Protein AF-A0A919MPT3-F1 (afdb_monomer_lite)

InterPro domains:
  IPR002104 Integrase, catalytic domain [PF00589] (4-80)
  IPR011010 DNA breaking-rejoining enzyme, catalytic core [SSF56349] (11-80)
  IPR013762 Integrase-like, catalytic domain superfamily [G3DSA:1.10.443.10] (6-82)

Radius of gyration: 18.16 Å; chains: 1; bounding box: 34×55×34 Å

Secondary structure (DSSP, 8-state):
---PPPGGGHHHHHHHHHHSS-SSTT--SSB-TTSSB--HHHHHHHHHHHHHHHT-TT--HHHHHHHHHHHHHHTT--------PPPPPP-

Foldseek 3Di:
DDDDDDPVCVVVLVVLCVPPWDPDPPTDSDADPVSHDDDPVRVVVVVCVVCVVVVNPPDDPVVVVVVVVVVCVVVVPPPPPPPPDDDDDDD

Sequence (91 aa):
MSVTIPLVFIPNAVHHLSEFTGSRPDSLLFVGPKDGPLRRSNFEEHWRTAIEKAGVPGLHFHDLRHTGNTWAAETGATLRVGWVTPPRGPR

Structure (mmCIF, N/CA/C/O backbone):
data_AF-A0A919MPT3-F1
#
_entry.id   AF-A0A919MPT3-F1
#
loop_
_atom_site.group_PDB
_atom_site.id
_atom_site.type_symbol
_atom_site.label_atom_id
_atom_site.label_alt_id
_atom_site.label_comp_id
_atom_site.label_asym_id
_atom_site.label_entity_id
_atom_site.label_seq_id
_atom_site.pdbx_PDB_ins_code
_atom_site.Cartn_x
_atom_site.Cartn_y
_atom_site.Cartn_z
_atom_site.occupancy
_atom_site.B_iso_or_equiv
_atom_site.auth_seq_id
_atom_site.auth_comp_id
_atom_site.auth_asym_id
_atom_site.auth_atom_id
_atom_site.pdbx_PDB_model_num
ATOM 1 N N . MET A 1 1 ? -14.838 -7.692 -15.414 1.00 51.28 1 MET A N 1
ATOM 2 C CA . MET A 1 1 ? -13.371 -7.605 -15.578 1.00 51.28 1 MET A CA 1
ATOM 3 C C . MET A 1 1 ? -12.745 -8.391 -14.439 1.00 51.28 1 MET A C 1
ATOM 5 O O . MET A 1 1 ? -13.058 -8.092 -13.296 1.00 51.28 1 MET A O 1
ATOM 9 N N . SER A 1 2 ? -11.962 -9.427 -14.728 1.00 79.94 2 SER A N 1
ATOM 10 C CA . SER A 1 2 ? -11.269 -10.241 -13.720 1.00 79.94 2 SER A CA 1
ATOM 11 C C . SER A 1 2 ? -9.777 -9.933 -13.757 1.00 79.94 2 SER A C 1
ATOM 13 O O . SER A 1 2 ? -9.210 -9.795 -14.841 1.00 79.94 2 SER A O 1
ATOM 15 N N . VAL A 1 3 ? -9.141 -9.841 -12.592 1.00 81.81 3 VAL A N 1
ATOM 16 C CA . VAL A 1 3 ? -7.683 -9.726 -12.474 1.00 81.81 3 VAL A CA 1
ATOM 17 C C . VAL A 1 3 ? -7.120 -11.063 -12.005 1.00 81.81 3 VAL A C 1
ATOM 19 O O . VAL A 1 3 ? -7.717 -11.724 -11.158 1.00 81.81 3 VAL A O 1
ATOM 22 N N . THR A 1 4 ? -5.992 -11.482 -12.575 1.00 86.50 4 THR A N 1
ATOM 23 C CA . THR A 1 4 ? -5.297 -12.692 -12.118 1.00 86.50 4 THR A CA 1
ATOM 24 C C . THR A 1 4 ? -4.430 -12.333 -10.919 1.00 86.50 4 THR A C 1
ATOM 26 O O . THR A 1 4 ? -3.623 -11.409 -11.003 1.00 86.50 4 THR A O 1
ATOM 29 N N . ILE A 1 5 ? -4.590 -13.063 -9.817 1.00 84.75 5 ILE A N 1
ATOM 30 C CA . ILE A 1 5 ? -3.744 -12.931 -8.629 1.00 84.75 5 ILE A CA 1
ATOM 31 C C . ILE A 1 5 ? -2.629 -13.983 -8.730 1.00 84.75 5 ILE A C 1
ATOM 33 O O . ILE A 1 5 ? -2.939 -15.168 -8.867 1.00 84.75 5 ILE A O 1
ATOM 37 N N . PRO A 1 6 ? -1.344 -13.593 -8.680 1.00 86.88 6 PRO A N 1
ATOM 38 C CA . PRO A 1 6 ? -0.247 -14.555 -8.681 1.00 86.88 6 PRO A CA 1
ATOM 39 C C . PRO A 1 6 ? -0.311 -15.504 -7.478 1.00 86.88 6 PRO A C 1
ATOM 41 O O . PRO A 1 6 ? -0.640 -15.088 -6.368 1.00 86.88 6 PRO A O 1
ATOM 44 N N . LEU A 1 7 ? 0.068 -16.771 -7.683 1.00 89.62 7 LEU A N 1
ATOM 45 C CA . LEU A 1 7 ? -0.045 -17.829 -6.666 1.00 89.62 7 LEU A CA 1
ATOM 46 C C . LEU A 1 7 ? 0.674 -17.498 -5.351 1.00 89.62 7 LEU A C 1
ATOM 48 O O . LEU A 1 7 ? 0.192 -17.860 -4.282 1.00 89.62 7 LEU A O 1
ATOM 52 N N . VAL A 1 8 ? 1.781 -16.754 -5.421 1.00 89.31 8 VAL A N 1
ATOM 53 C CA . VAL A 1 8 ? 2.545 -16.310 -4.244 1.00 89.31 8 VAL A CA 1
ATOM 54 C C . VAL A 1 8 ? 1.730 -15.421 -3.295 1.00 89.31 8 VAL A C 1
ATOM 56 O O . VAL A 1 8 ? 2.010 -15.384 -2.102 1.00 89.31 8 VAL A O 1
ATOM 59 N N . PHE A 1 9 ? 0.689 -14.741 -3.788 1.00 89.38 9 PHE A N 1
ATOM 60 C CA . PHE A 1 9 ? -0.173 -13.885 -2.969 1.00 89.38 9 PHE A CA 1
ATOM 61 C C . PHE A 1 9 ? -1.375 -14.616 -2.371 1.00 89.38 9 PHE A C 1
ATOM 63 O O . PHE A 1 9 ? -2.027 -14.067 -1.485 1.00 89.38 9 PHE A O 1
ATOM 70 N N . ILE A 1 10 ? -1.679 -15.839 -2.817 1.00 93.50 10 ILE A N 1
ATOM 71 C CA . ILE A 1 10 ? -2.857 -16.583 -2.351 1.00 93.50 10 ILE A CA 1
ATOM 72 C C . ILE A 1 10 ? -2.835 -16.817 -0.833 1.00 93.50 10 ILE A C 1
ATOM 74 O O . ILE A 1 10 ? -3.861 -16.546 -0.212 1.00 93.50 10 ILE A O 1
ATOM 78 N N . PRO A 1 11 ? -1.717 -17.221 -0.192 1.00 95.12 11 PRO A N 1
ATOM 79 C CA . PRO A 1 11 ? -1.689 -17.389 1.262 1.00 95.12 11 PRO A CA 1
ATOM 80 C C . PRO A 1 11 ? -2.041 -16.101 2.016 1.00 95.12 11 PRO A C 1
ATOM 82 O O . PRO A 1 11 ? -2.841 -16.129 2.948 1.00 95.12 11 PRO A O 1
ATOM 85 N N . ASN A 1 12 ? -1.515 -14.960 1.561 1.00 93.69 12 ASN A N 1
ATOM 86 C CA . ASN A 1 12 ? -1.793 -13.658 2.168 1.00 93.69 12 ASN A CA 1
ATOM 87 C C . ASN A 1 12 ? -3.251 -13.240 1.959 1.00 93.69 12 ASN A C 1
ATOM 89 O O . ASN A 1 12 ? -3.873 -12.716 2.876 1.00 93.69 12 ASN A O 1
ATOM 93 N N . ALA A 1 13 ? -3.813 -13.497 0.774 1.00 92.31 13 ALA A N 1
ATOM 94 C CA . ALA A 1 13 ? -5.217 -13.215 0.495 1.00 92.31 13 ALA A CA 1
ATOM 95 C C . ALA A 1 13 ? -6.149 -14.073 1.364 1.00 92.31 13 ALA A C 1
ATOM 97 O O . ALA A 1 13 ? -7.104 -13.550 1.926 1.00 92.31 13 ALA A O 1
ATOM 98 N N . VAL A 1 14 ? -5.856 -15.370 1.514 1.00 94.31 14 VAL A N 1
ATOM 99 C CA . VAL A 1 14 ? -6.637 -16.278 2.368 1.00 94.31 14 VAL A CA 1
ATOM 100 C C . VAL A 1 14 ? -6.578 -15.837 3.827 1.00 94.31 14 VAL A C 1
ATOM 102 O O . VAL A 1 14 ? -7.623 -15.722 4.459 1.00 94.31 14 VAL A O 1
ATOM 105 N N . HIS A 1 15 ? -5.382 -15.542 4.341 1.00 95.69 15 HIS A N 1
ATOM 106 C CA . HIS A 1 15 ? -5.215 -15.037 5.703 1.00 95.69 15 HIS A CA 1
ATOM 107 C C . HIS A 1 15 ? -5.963 -13.714 5.914 1.00 95.69 15 HIS A C 1
ATOM 109 O O . HIS A 1 15 ? -6.644 -13.526 6.916 1.00 95.69 15 HIS A O 1
ATOM 115 N N . HIS A 1 16 ? -5.906 -12.804 4.941 1.00 93.50 16 HIS A N 1
ATOM 116 C CA . HIS A 1 16 ? -6.618 -11.536 5.041 1.00 93.50 16 HIS A CA 1
ATOM 117 C C . HIS A 1 16 ? -8.139 -11.721 5.081 1.00 93.50 16 HIS A C 1
ATOM 119 O O . HIS A 1 16 ? -8.838 -11.078 5.867 1.00 93.50 16 HIS A O 1
ATOM 125 N N . LEU A 1 17 ? -8.650 -12.629 4.247 1.00 93.12 17 LEU A N 1
ATOM 126 C CA . LEU A 1 17 ? -10.065 -12.981 4.220 1.00 93.12 17 LEU A CA 1
ATOM 127 C C . LEU A 1 17 ? -10.541 -13.616 5.531 1.00 93.12 17 LEU A C 1
ATOM 129 O O . LEU A 1 17 ? -11.682 -13.374 5.913 1.00 93.12 17 LEU A O 1
ATOM 133 N N . SER A 1 18 ? -9.695 -14.391 6.220 1.00 93.75 18 SER A N 1
ATOM 134 C CA . SER A 1 18 ? -10.062 -15.010 7.500 1.00 93.75 18 SER A CA 1
ATOM 135 C C . SER A 1 18 ? -10.030 -14.030 8.669 1.00 93.75 18 SER A C 1
ATOM 137 O O . SER A 1 18 ? -10.942 -14.048 9.489 1.00 93.75 18 SER A O 1
ATOM 139 N N . GLU A 1 19 ? -9.007 -13.176 8.743 1.00 93.62 19 GLU A N 1
ATOM 140 C CA . GLU A 1 19 ? -8.763 -12.357 9.937 1.00 93.62 19 GLU A CA 1
ATOM 141 C C . GLU A 1 19 ? -9.412 -10.972 9.886 1.00 93.62 19 GLU A C 1
ATOM 143 O O . GLU A 1 19 ? -9.793 -10.429 10.921 1.00 93.62 19 GLU A O 1
ATOM 148 N N . PHE A 1 20 ? -9.517 -10.369 8.698 1.00 90.69 20 PHE A N 1
ATOM 149 C CA . PHE A 1 20 ? -9.829 -8.938 8.569 1.00 90.69 20 PHE A CA 1
ATOM 150 C C . PHE A 1 20 ? -11.115 -8.649 7.796 1.00 90.69 20 PHE A C 1
ATOM 152 O O . PHE A 1 20 ? -11.441 -7.485 7.563 1.00 90.69 20 PHE A O 1
ATOM 159 N N . THR A 1 21 ? -11.846 -9.686 7.383 1.00 93.25 21 THR A N 1
ATOM 160 C CA . THR A 1 21 ? -13.018 -9.546 6.511 1.00 93.25 21 THR A CA 1
ATOM 161 C C . THR A 1 21 ? -14.260 -10.132 7.175 1.00 93.25 21 THR A C 1
ATOM 163 O O . THR A 1 21 ? -14.207 -11.174 7.823 1.00 93.25 21 THR A O 1
ATOM 166 N N . GLY A 1 22 ? -15.404 -9.462 7.017 1.00 89.44 22 GLY A N 1
ATOM 167 C CA . GLY A 1 22 ? -16.686 -9.976 7.502 1.00 89.44 22 GLY A CA 1
ATOM 168 C C . GLY A 1 22 ? -17.155 -11.218 6.733 1.00 89.44 22 GLY A C 1
ATOM 169 O O . GLY A 1 22 ? -16.787 -11.439 5.582 1.00 89.44 22 GLY A O 1
ATOM 170 N N . SER A 1 23 ? -18.032 -12.013 7.350 1.00 88.19 23 SER A N 1
ATOM 171 C CA . SER A 1 23 ? -18.560 -13.260 6.769 1.00 88.19 23 SER A CA 1
ATOM 172 C C . SER A 1 23 ? -19.586 -13.057 5.650 1.00 88.19 23 SER A C 1
ATOM 174 O O . SER A 1 23 ? -19.973 -14.018 4.981 1.00 88.19 23 SER A O 1
ATOM 176 N N . ARG A 1 24 ? -20.068 -11.825 5.445 1.00 91.81 24 ARG A N 1
ATOM 177 C CA . ARG A 1 24 ? -21.071 -11.539 4.416 1.00 91.81 24 ARG A CA 1
ATOM 178 C C . ARG A 1 24 ? -20.415 -11.318 3.048 1.00 91.81 24 ARG A C 1
ATOM 180 O O . ARG A 1 24 ? -19.355 -10.695 3.002 1.00 91.81 24 ARG A O 1
ATOM 187 N N . PRO A 1 25 ? -21.064 -11.705 1.935 1.00 89.94 25 PRO A N 1
ATOM 188 C CA . PRO A 1 25 ? -20.528 -11.501 0.584 1.00 89.94 25 PRO A CA 1
ATOM 189 C C . PRO A 1 25 ? -20.262 -10.036 0.202 1.00 89.94 25 PRO A C 1
ATOM 191 O O . PRO A 1 25 ? -19.454 -9.769 -0.680 1.00 89.94 25 PRO A O 1
ATOM 194 N N . ASP A 1 26 ? -20.961 -9.098 0.842 1.00 90.62 26 ASP A N 1
ATOM 195 C CA . ASP A 1 26 ? -20.843 -7.649 0.659 1.00 90.62 26 ASP A CA 1
ATOM 196 C C . ASP A 1 26 ? -19.876 -6.991 1.660 1.00 90.62 26 ASP A C 1
ATOM 198 O O . ASP A 1 26 ? -19.771 -5.764 1.705 1.00 90.62 26 ASP A O 1
ATOM 202 N N . SER A 1 27 ? -19.164 -7.789 2.465 1.00 92.25 27 SER A N 1
ATOM 203 C CA . SER A 1 27 ? -18.204 -7.274 3.439 1.00 92.25 27 SER A CA 1
ATOM 204 C C . SER A 1 27 ? -17.028 -6.609 2.735 1.00 92.25 27 SER A C 1
ATOM 206 O O . SER A 1 27 ? -16.505 -7.095 1.731 1.00 92.25 27 SER A O 1
ATOM 208 N N . LEU A 1 28 ? -16.587 -5.484 3.287 1.00 93.31 28 LEU A N 1
ATOM 209 C CA . LEU A 1 28 ? -15.431 -4.773 2.768 1.00 93.31 28 LEU A CA 1
ATOM 210 C C . LEU A 1 28 ? -14.164 -5.598 2.994 1.00 93.31 28 LEU A C 1
ATOM 212 O O . LEU A 1 28 ? -13.910 -6.039 4.110 1.00 93.31 28 LEU A O 1
ATOM 216 N N . LEU A 1 29 ? -13.343 -5.728 1.950 1.00 92.19 29 LEU A N 1
ATOM 217 C CA . LEU A 1 29 ? -12.017 -6.341 2.061 1.00 92.19 29 LEU A CA 1
ATOM 218 C C . LEU A 1 29 ? -11.085 -5.495 2.931 1.00 92.19 29 LEU A C 1
ATOM 220 O O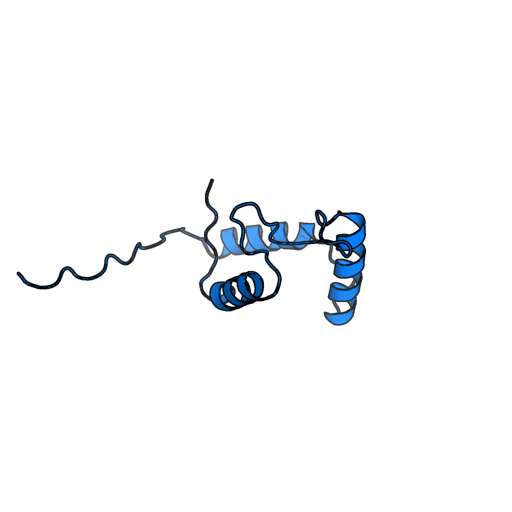 . LEU A 1 29 ? -10.304 -6.035 3.694 1.00 92.19 29 LEU A O 1
ATOM 224 N N . PHE A 1 30 ? -11.162 -4.167 2.834 1.00 91.00 30 PHE A N 1
ATOM 225 C CA . PHE A 1 30 ? -10.334 -3.261 3.627 1.00 91.00 30 PHE A CA 1
ATOM 226 C C . PHE A 1 30 ? -11.218 -2.263 4.360 1.00 91.00 30 PHE A C 1
ATOM 228 O O . PHE A 1 30 ? -11.936 -1.474 3.736 1.00 91.00 30 PHE A O 1
ATOM 235 N N . VAL A 1 31 ? -11.138 -2.287 5.686 1.00 90.19 31 VAL A N 1
ATOM 236 C CA . VAL A 1 31 ? -11.877 -1.386 6.567 1.00 90.19 31 VAL A CA 1
ATOM 237 C C . VAL A 1 31 ? -10.954 -0.320 7.149 1.00 90.19 31 VAL A C 1
ATOM 239 O O . VAL A 1 31 ? -9.762 -0.536 7.360 1.00 90.19 31 VAL A O 1
ATOM 242 N N . GLY A 1 32 ? -11.501 0.871 7.371 1.00 85.00 32 GLY A N 1
ATOM 243 C CA . GLY A 1 32 ? -10.856 1.900 8.174 1.00 85.00 32 GLY A CA 1
ATOM 244 C C . GLY A 1 32 ? -11.043 1.647 9.679 1.00 85.00 32 GLY A C 1
ATOM 245 O O . GLY A 1 32 ? -11.780 0.747 10.065 1.00 85.00 32 GLY A O 1
ATOM 246 N N . PRO A 1 33 ? -10.482 2.506 10.548 1.00 78.56 33 PRO A N 1
ATOM 247 C CA . PRO A 1 33 ? -10.475 2.330 12.012 1.00 78.56 33 PRO A CA 1
ATOM 248 C C . PRO A 1 33 ? -11.841 2.245 12.721 1.00 78.56 33 PRO A C 1
ATOM 250 O O . PRO A 1 33 ? -11.885 2.091 13.935 1.00 78.56 33 PRO A O 1
ATOM 253 N N . LYS A 1 34 ? -12.950 2.436 11.999 1.00 83.69 34 LYS A N 1
ATOM 254 C CA . LYS A 1 34 ? -14.329 2.398 12.520 1.00 83.69 34 LYS A CA 1
ATOM 255 C C . LYS A 1 34 ? -15.196 1.388 11.758 1.00 83.69 34 LYS A C 1
ATOM 257 O O . LYS A 1 34 ? -16.374 1.655 11.543 1.00 83.69 34 LYS A O 1
ATOM 262 N N . ASP A 1 35 ? -14.580 0.343 11.207 1.00 82.75 35 ASP A N 1
ATOM 263 C CA . ASP A 1 35 ? -15.218 -0.703 10.387 1.00 82.75 35 ASP A CA 1
ATOM 264 C C . ASP A 1 35 ? -15.933 -0.200 9.116 1.00 82.75 35 ASP A C 1
ATOM 266 O O . ASP A 1 35 ? -16.626 -0.937 8.419 1.00 82.75 35 ASP A O 1
ATOM 270 N N . GLY A 1 36 ? -15.750 1.079 8.783 1.00 86.56 36 GLY A N 1
ATOM 271 C CA . GLY A 1 36 ? -16.268 1.698 7.570 1.00 86.56 36 GLY A CA 1
ATOM 272 C C . GLY A 1 36 ? -15.293 1.594 6.396 1.00 86.56 36 GLY A C 1
ATOM 273 O O . GLY A 1 36 ? -14.160 1.141 6.559 1.00 86.56 36 GLY A O 1
ATOM 274 N N . PRO A 1 37 ? -15.683 2.085 5.208 1.00 88.81 37 PRO A N 1
ATOM 275 C CA . PRO A 1 37 ? -14.805 2.126 4.043 1.00 88.81 37 PRO A CA 1
ATOM 276 C C . PRO A 1 37 ? -13.474 2.817 4.338 1.00 88.81 37 PRO A C 1
ATOM 278 O O . PRO A 1 37 ? -13.442 3.914 4.910 1.00 88.81 37 PRO A O 1
ATOM 281 N N . LEU A 1 38 ? -12.375 2.191 3.911 1.00 89.94 38 LEU A N 1
ATOM 282 C CA . LEU A 1 38 ? -11.049 2.785 4.007 1.00 89.94 38 LEU A CA 1
ATOM 283 C C . LEU A 1 38 ? -10.998 4.082 3.187 1.00 89.94 38 LEU A C 1
ATOM 285 O O . LEU A 1 38 ? -11.107 4.084 1.961 1.00 89.94 38 LEU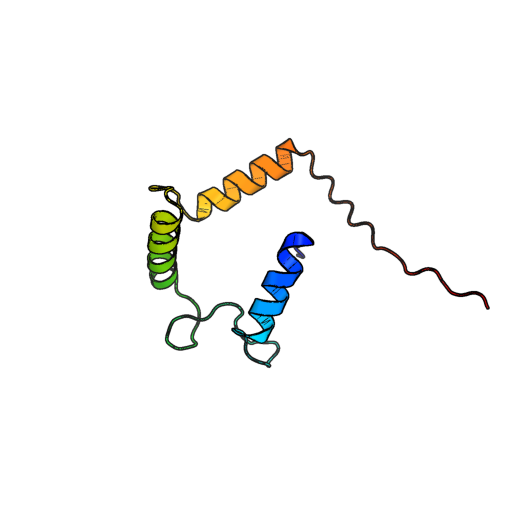 A O 1
ATOM 289 N N . ARG A 1 39 ? -10.841 5.211 3.882 1.00 89.56 39 ARG A N 1
ATOM 290 C CA . ARG A 1 39 ? -10.705 6.529 3.255 1.00 89.56 39 ARG A CA 1
ATOM 291 C C . ARG A 1 39 ? -9.268 6.760 2.810 1.00 89.56 39 ARG A C 1
ATOM 293 O O . ARG A 1 39 ? -8.333 6.341 3.487 1.00 89.56 39 ARG A O 1
ATOM 300 N N . ARG A 1 40 ? -9.104 7.523 1.725 1.00 87.25 40 ARG A N 1
ATOM 301 C CA . ARG A 1 40 ? -7.790 7.896 1.179 1.00 87.25 40 ARG A CA 1
ATOM 302 C C . ARG A 1 40 ? -6.862 8.512 2.230 1.00 87.25 40 ARG A C 1
ATOM 304 O O . ARG A 1 40 ? -5.708 8.124 2.284 1.00 87.25 40 ARG A O 1
ATOM 311 N N . SER A 1 41 ? -7.369 9.414 3.072 1.00 85.75 41 SER A N 1
ATOM 312 C CA . SER A 1 41 ? -6.578 10.068 4.127 1.00 85.75 41 SER A CA 1
ATOM 313 C C . SER A 1 41 ? -6.004 9.072 5.138 1.00 85.75 41 SER A C 1
ATOM 315 O O . SER A 1 41 ? -4.833 9.152 5.485 1.00 85.75 41 SER A O 1
ATOM 317 N N . ASN A 1 42 ? -6.810 8.098 5.570 1.00 85.94 42 ASN A N 1
ATOM 318 C CA . ASN A 1 42 ? -6.376 7.077 6.527 1.00 85.94 42 ASN A CA 1
ATOM 319 C C . ASN A 1 42 ? -5.370 6.125 5.872 1.00 85.94 42 ASN A C 1
ATOM 321 O O . ASN A 1 42 ? -4.389 5.717 6.484 1.00 85.94 42 ASN A O 1
ATOM 325 N N . PHE A 1 43 ? -5.607 5.788 4.603 1.00 90.25 43 PHE A N 1
ATOM 326 C CA . PHE A 1 43 ? -4.678 4.978 3.831 1.00 90.25 43 PHE A CA 1
ATOM 327 C C . PHE A 1 43 ? -3.322 5.671 3.644 1.00 90.25 43 PHE A C 1
ATOM 329 O O . PHE A 1 43 ? -2.289 5.026 3.777 1.00 90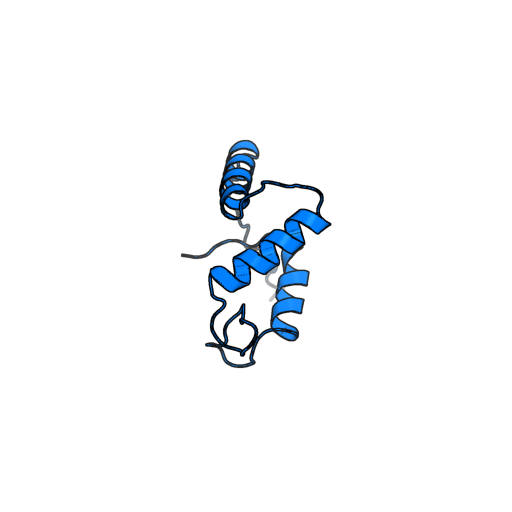.25 43 PHE A O 1
ATOM 336 N N . GLU A 1 44 ? -3.311 6.974 3.366 1.00 90.44 44 GLU A N 1
ATOM 337 C CA . GLU A 1 44 ? -2.086 7.751 3.158 1.00 90.44 44 GLU A CA 1
ATOM 338 C C . GLU A 1 44 ? -1.195 7.783 4.405 1.00 90.44 44 GLU A C 1
ATOM 340 O O . GLU A 1 44 ? 0.023 7.637 4.298 1.00 90.44 44 GLU A O 1
ATOM 345 N N . GLU A 1 45 ? -1.791 7.883 5.595 1.00 90.00 45 GLU A N 1
ATOM 346 C CA . GLU A 1 45 ? -1.054 7.790 6.856 1.00 90.00 45 GLU A CA 1
ATOM 347 C C . GLU A 1 45 ? -0.380 6.419 7.019 1.00 90.00 45 GLU A C 1
ATOM 349 O O . GLU A 1 45 ? 0.827 6.347 7.263 1.00 90.00 45 GLU A O 1
ATOM 354 N N . HIS A 1 46 ? -1.130 5.331 6.810 1.00 90.50 46 HIS A N 1
ATOM 355 C CA . HIS A 1 46 ? -0.583 3.973 6.859 1.00 90.50 46 HIS A CA 1
ATOM 356 C C . HIS A 1 46 ? 0.491 3.738 5.792 1.00 90.50 46 HIS A C 1
ATOM 358 O O . HIS A 1 46 ? 1.503 3.092 6.066 1.00 90.50 46 HIS A O 1
ATOM 364 N N . TRP A 1 47 ? 0.299 4.288 4.593 1.00 92.81 47 TRP A N 1
ATOM 365 C CA . TRP A 1 47 ? 1.258 4.212 3.498 1.00 92.81 47 TRP A CA 1
ATOM 366 C C . TRP A 1 47 ? 2.574 4.903 3.859 1.00 92.81 47 TRP A C 1
ATOM 368 O O . TRP A 1 47 ? 3.639 4.314 3.690 1.00 92.81 47 TRP A O 1
ATOM 378 N N . ARG A 1 48 ? 2.517 6.104 4.449 1.00 92.38 48 ARG A N 1
ATOM 379 C CA . ARG A 1 48 ? 3.708 6.820 4.925 1.00 92.38 48 ARG A CA 1
ATOM 380 C C . ARG A 1 48 ? 4.491 5.997 5.950 1.00 92.38 48 ARG A C 1
ATOM 382 O O . ARG A 1 48 ? 5.703 5.856 5.813 1.00 92.38 48 ARG A O 1
ATOM 389 N N . THR A 1 49 ? 3.807 5.404 6.929 1.00 92.62 49 THR A N 1
ATOM 390 C CA . THR A 1 49 ? 4.448 4.518 7.913 1.00 92.62 49 THR A CA 1
ATOM 391 C C . THR A 1 49 ? 5.054 3.273 7.261 1.00 92.62 49 THR A C 1
ATOM 393 O O . THR A 1 49 ? 6.127 2.827 7.666 1.00 92.62 49 THR A O 1
ATOM 396 N N . ALA A 1 50 ? 4.394 2.697 6.254 1.00 94.19 50 ALA A N 1
ATOM 397 C CA . ALA A 1 50 ? 4.910 1.537 5.533 1.00 94.19 50 ALA A CA 1
ATOM 398 C C . ALA A 1 50 ? 6.193 1.870 4.757 1.00 94.19 50 ALA A C 1
ATOM 400 O O . ALA A 1 50 ? 7.159 1.116 4.838 1.00 94.19 50 ALA A O 1
ATOM 401 N N . ILE A 1 51 ? 6.232 3.015 4.067 1.00 95.81 51 ILE A N 1
ATOM 402 C CA . ILE A 1 51 ? 7.422 3.493 3.350 1.00 95.81 51 ILE A CA 1
ATOM 403 C C . ILE A 1 51 ? 8.598 3.711 4.298 1.00 95.81 51 ILE A C 1
ATOM 405 O O . ILE A 1 51 ? 9.718 3.309 3.989 1.00 95.81 51 ILE A O 1
ATOM 409 N N . GLU A 1 52 ? 8.350 4.364 5.434 1.00 94.88 52 GLU A N 1
ATOM 410 C CA . GLU A 1 52 ? 9.387 4.655 6.421 1.00 94.88 52 GLU A CA 1
ATOM 411 C C . GLU A 1 52 ? 10.005 3.357 6.950 1.00 94.88 52 GLU A C 1
ATOM 413 O O . GLU A 1 52 ? 11.225 3.203 6.945 1.00 94.88 52 GLU A O 1
ATOM 418 N N . LYS A 1 53 ? 9.166 2.371 7.296 1.00 95.50 53 LYS A N 1
ATOM 419 C CA . LYS A 1 53 ? 9.618 1.036 7.716 1.00 95.50 53 LYS A CA 1
ATOM 420 C C . LYS A 1 53 ? 10.346 0.270 6.612 1.00 95.50 53 LYS A C 1
ATOM 422 O O . LYS A 1 53 ? 11.255 -0.498 6.909 1.00 95.50 53 LYS A O 1
ATOM 427 N N . ALA A 1 54 ? 9.942 0.455 5.358 1.00 94.81 54 ALA A N 1
ATOM 428 C CA . ALA A 1 54 ? 10.574 -0.171 4.202 1.00 94.81 54 ALA A CA 1
ATOM 429 C C . ALA A 1 54 ? 11.860 0.548 3.746 1.00 94.81 54 ALA A C 1
ATOM 431 O O . ALA A 1 54 ? 12.568 0.021 2.892 1.00 94.81 54 ALA A O 1
ATOM 432 N N . GLY A 1 55 ? 12.176 1.729 4.296 1.00 95.69 55 GLY A N 1
ATOM 433 C CA . GLY A 1 55 ? 13.386 2.486 3.966 1.00 95.69 55 GLY A CA 1
ATOM 434 C C . GLY A 1 55 ? 13.389 3.108 2.565 1.00 95.69 55 GLY A C 1
ATOM 435 O O . GLY A 1 55 ? 14.459 3.347 2.013 1.00 95.69 55 GLY A O 1
ATOM 436 N N . VAL A 1 56 ? 12.214 3.369 1.977 1.00 93.94 56 VAL A N 1
ATOM 437 C CA . VAL A 1 56 ? 12.065 3.861 0.586 1.00 93.94 56 VAL A CA 1
ATOM 438 C C . VAL A 1 56 ? 11.350 5.221 0.499 1.00 93.94 56 VAL A C 1
ATOM 440 O O . VAL A 1 56 ? 10.300 5.330 -0.142 1.00 93.94 56 VAL A O 1
ATOM 443 N N . PRO A 1 57 ? 11.862 6.276 1.165 1.00 89.44 57 PRO A N 1
ATOM 444 C CA . PRO A 1 57 ? 11.179 7.566 1.256 1.00 89.44 57 PRO A CA 1
ATOM 445 C C . PRO A 1 57 ? 10.861 8.155 -0.126 1.00 89.44 57 PRO A C 1
ATOM 447 O O . PRO A 1 57 ? 11.667 8.080 -1.049 1.00 89.44 57 PRO A O 1
ATOM 450 N N . GLY A 1 58 ? 9.682 8.771 -0.255 1.00 87.62 58 GLY A N 1
ATOM 451 C CA . GLY A 1 58 ? 9.237 9.431 -1.491 1.00 87.62 58 GLY A CA 1
ATOM 452 C C . GLY A 1 58 ? 8.459 8.548 -2.473 1.00 87.62 58 GLY A C 1
ATOM 453 O O . GLY A 1 58 ? 7.985 9.062 -3.483 1.00 87.62 58 GLY A O 1
ATOM 454 N N . LEU A 1 59 ? 8.279 7.254 -2.182 1.00 92.94 59 LEU A N 1
ATOM 455 C CA . LEU A 1 59 ? 7.468 6.356 -3.008 1.00 92.94 59 LEU A CA 1
ATOM 456 C C . LEU A 1 59 ? 5.966 6.660 -2.867 1.00 92.94 59 LEU A C 1
ATOM 458 O O . LEU A 1 59 ? 5.384 6.503 -1.794 1.00 92.94 59 LEU A O 1
ATOM 462 N N . HIS A 1 60 ? 5.284 7.023 -3.949 1.00 91.94 60 HIS A N 1
ATOM 463 C CA . HIS A 1 60 ? 3.832 7.178 -3.925 1.00 91.94 60 HIS A CA 1
ATOM 464 C C . HIS A 1 60 ? 3.141 5.844 -4.196 1.00 91.94 60 HIS A C 1
ATOM 466 O O . HIS A 1 60 ? 3.648 4.976 -4.900 1.00 91.94 60 HIS A O 1
ATOM 472 N N . PHE A 1 61 ? 1.917 5.682 -3.692 1.00 90.62 61 PHE A N 1
ATOM 473 C CA . PHE A 1 61 ? 1.190 4.427 -3.886 1.00 90.62 61 PHE A CA 1
ATOM 474 C C . PHE A 1 61 ? 0.911 4.115 -5.368 1.00 90.62 61 PHE A C 1
ATOM 476 O O . PHE A 1 61 ? 0.926 2.955 -5.775 1.00 90.62 61 PHE A O 1
ATOM 483 N N . HIS A 1 62 ? 0.690 5.141 -6.198 1.00 91.94 62 HIS A N 1
ATOM 484 C CA . HIS A 1 62 ? 0.448 4.958 -7.633 1.00 91.94 62 HIS A CA 1
ATOM 485 C C . HIS A 1 62 ? 1.695 4.487 -8.398 1.00 91.94 62 HIS A C 1
ATOM 487 O O .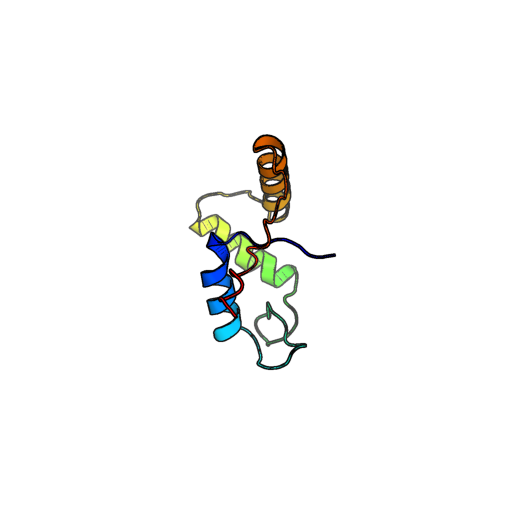 HIS A 1 62 ? 1.553 3.820 -9.426 1.00 91.94 62 HIS A O 1
ATOM 493 N N . ASP A 1 63 ? 2.895 4.735 -7.866 1.00 92.75 63 ASP A N 1
ATOM 494 C CA . ASP A 1 63 ? 4.154 4.286 -8.465 1.00 92.75 63 ASP A CA 1
ATOM 495 C C . ASP A 1 63 ? 4.230 2.756 -8.498 1.00 92.75 63 ASP A C 1
ATOM 497 O O . ASP A 1 63 ? 4.747 2.188 -9.456 1.00 92.75 63 ASP A O 1
ATOM 501 N N . LEU A 1 64 ? 3.610 2.061 -7.532 1.00 91.81 64 LEU A N 1
ATOM 502 C CA . LEU A 1 64 ? 3.520 0.596 -7.542 1.00 91.81 64 LEU A CA 1
ATOM 503 C C . LEU A 1 64 ? 2.812 0.067 -8.792 1.00 91.81 64 LEU A C 1
ATOM 505 O O . LEU A 1 64 ? 3.222 -0.944 -9.361 1.00 91.81 64 LEU A O 1
ATOM 509 N N . ARG A 1 65 ? 1.751 0.752 -9.238 1.00 90.44 65 ARG A N 1
ATOM 510 C CA . ARG A 1 65 ? 1.030 0.365 -10.455 1.00 90.44 65 ARG A CA 1
ATOM 511 C C . ARG A 1 65 ? 1.883 0.620 -11.692 1.00 90.44 65 ARG A C 1
ATOM 513 O O . ARG A 1 65 ? 1.875 -0.212 -12.595 1.00 90.44 65 ARG A O 1
ATOM 520 N N . HIS A 1 66 ? 2.600 1.742 -11.743 1.00 92.25 66 HIS A N 1
ATOM 521 C CA . HIS A 1 66 ? 3.509 2.030 -12.851 1.00 92.25 66 HIS A CA 1
ATOM 522 C C . HIS A 1 66 ? 4.609 0.973 -12.944 1.00 92.25 66 HIS A C 1
ATOM 524 O O . HIS A 1 66 ? 4.741 0.339 -13.985 1.00 92.25 66 HIS A O 1
ATOM 530 N N . THR A 1 67 ? 5.297 0.698 -11.838 1.00 90.12 67 THR A N 1
ATOM 531 C CA . THR A 1 67 ? 6.344 -0.325 -11.758 1.00 90.12 67 THR A CA 1
ATOM 532 C C . THR A 1 67 ? 5.821 -1.711 -12.124 1.00 90.12 67 THR A C 1
ATOM 534 O O . THR A 1 67 ? 6.419 -2.394 -12.949 1.00 90.12 67 THR A O 1
ATOM 537 N N . GLY A 1 68 ? 4.664 -2.113 -11.587 1.00 86.81 68 GLY A N 1
ATOM 538 C CA . GLY A 1 68 ? 4.054 -3.403 -11.911 1.00 86.81 68 GLY A CA 1
ATOM 539 C C . GLY A 1 68 ? 3.684 -3.540 -13.391 1.00 86.81 68 GLY A C 1
ATOM 540 O O . GLY A 1 68 ? 3.906 -4.596 -13.980 1.00 86.81 68 GLY A O 1
ATOM 541 N N . ASN A 1 69 ? 3.172 -2.474 -14.014 1.00 86.75 69 ASN A N 1
ATOM 542 C CA . ASN A 1 69 ? 2.881 -2.465 -15.449 1.00 86.75 69 ASN A CA 1
ATOM 543 C C . ASN A 1 69 ? 4.160 -2.545 -16.291 1.00 86.75 69 ASN A C 1
ATOM 545 O O . ASN A 1 69 ? 4.181 -3.283 -17.273 1.00 86.75 69 ASN A O 1
ATOM 549 N N . THR A 1 70 ? 5.215 -1.822 -15.902 1.00 88.25 70 THR A N 1
ATOM 550 C CA . THR A 1 70 ? 6.526 -1.893 -16.560 1.00 88.25 70 THR A CA 1
ATOM 551 C C . THR A 1 70 ? 7.083 -3.311 -16.486 1.00 88.25 70 THR A C 1
ATOM 553 O O . THR A 1 70 ? 7.388 -3.890 -17.521 1.00 88.25 70 THR A O 1
ATOM 556 N N . TRP A 1 71 ? 7.098 -3.935 -15.304 1.00 85.94 71 TRP A N 1
ATOM 557 C CA . TRP A 1 71 ? 7.570 -5.315 -15.147 1.00 85.94 71 TRP A CA 1
ATOM 558 C C . TRP A 1 71 ? 6.725 -6.327 -15.918 1.00 85.94 71 TRP A C 1
ATOM 560 O O . TRP A 1 71 ? 7.271 -7.251 -16.517 1.00 85.94 71 TRP A O 1
ATOM 570 N N . ALA A 1 72 ? 5.400 -6.168 -15.946 1.00 81.44 72 ALA A N 1
ATOM 571 C CA . ALA A 1 72 ? 4.528 -7.032 -16.740 1.00 81.44 72 ALA A CA 1
ATOM 572 C C . ALA A 1 72 ? 4.808 -6.902 -18.250 1.00 81.44 72 ALA A C 1
ATOM 574 O O . ALA A 1 72 ? 4.778 -7.902 -18.970 1.00 81.44 72 ALA A O 1
ATOM 575 N N . ALA A 1 73 ? 5.105 -5.688 -18.726 1.00 79.94 73 ALA A N 1
ATOM 576 C CA . ALA A 1 73 ? 5.489 -5.442 -20.112 1.00 79.94 73 ALA A CA 1
ATOM 577 C C . ALA A 1 73 ? 6.880 -6.019 -20.438 1.00 79.94 73 ALA A C 1
ATOM 579 O O . ALA A 1 73 ? 7.037 -6.680 -21.462 1.00 79.94 73 ALA A O 1
ATOM 580 N N . GLU A 1 74 ? 7.865 -5.826 -19.556 1.00 80.50 74 GLU A N 1
ATOM 581 C CA . GLU A 1 74 ? 9.247 -6.307 -19.715 1.00 80.50 74 GLU A CA 1
ATOM 582 C C . GLU A 1 74 ? 9.354 -7.835 -19.675 1.00 80.50 74 GLU A C 1
ATOM 584 O O . GLU A 1 74 ? 10.076 -8.434 -20.468 1.00 80.50 74 GLU A O 1
ATOM 589 N N . THR A 1 75 ? 8.605 -8.486 -18.782 1.00 69.94 75 THR A N 1
ATOM 590 C CA . THR A 1 75 ? 8.579 -9.955 -18.655 1.00 69.94 75 THR A CA 1
ATOM 591 C C . THR A 1 75 ? 7.740 -10.640 -19.736 1.00 69.94 75 THR A C 1
ATOM 593 O O . THR A 1 75 ? 7.592 -11.862 -19.717 1.00 69.94 75 THR A O 1
ATOM 596 N N . GLY A 1 76 ? 7.199 -9.871 -20.691 1.00 54.31 76 GLY A N 1
ATOM 597 C CA . GLY A 1 76 ? 6.393 -10.389 -21.788 1.00 54.31 76 GLY A CA 1
ATOM 598 C C . GLY A 1 76 ? 5.207 -11.195 -21.276 1.00 54.31 76 GLY A C 1
ATOM 599 O O . GLY A 1 76 ? 4.993 -12.301 -21.773 1.00 54.31 76 GLY A O 1
ATOM 600 N N . ALA A 1 77 ? 4.491 -10.676 -20.264 1.00 53.31 77 ALA A N 1
ATOM 601 C CA . ALA A 1 77 ? 3.379 -11.338 -19.586 1.00 53.31 77 ALA A CA 1
ATOM 602 C C . ALA A 1 77 ? 2.268 -11.741 -20.572 1.00 53.31 77 ALA A C 1
ATOM 604 O O . ALA A 1 77 ? 1.215 -11.116 -20.696 1.00 53.31 77 ALA A O 1
ATOM 605 N N . THR A 1 78 ? 2.494 -12.849 -21.267 1.00 46.66 78 THR A N 1
ATOM 606 C CA . THR A 1 78 ? 1.467 -13.654 -21.891 1.00 46.66 78 THR A CA 1
ATOM 607 C C . THR A 1 78 ? 0.702 -14.276 -20.738 1.00 46.66 78 THR A C 1
ATOM 609 O O . THR A 1 78 ? 1.115 -15.253 -20.119 1.00 46.66 78 THR A O 1
ATOM 612 N N . LEU A 1 79 ? -0.431 -13.663 -20.407 1.00 49.12 79 LEU A N 1
ATOM 613 C CA . LEU A 1 79 ? -1.458 -14.273 -19.579 1.00 49.12 79 LEU A CA 1
ATOM 614 C C . LEU A 1 79 ? -1.991 -15.515 -20.305 1.00 49.12 79 LEU A C 1
ATOM 616 O O . LEU A 1 79 ? -3.053 -15.489 -20.919 1.00 49.12 79 LEU A O 1
ATOM 620 N N . ARG A 1 80 ? -1.266 -16.631 -20.232 1.00 42.84 80 ARG A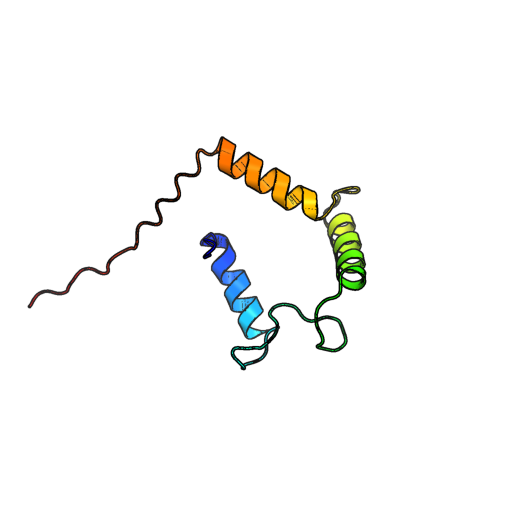 N 1
ATOM 621 C CA . ARG A 1 80 ? -1.859 -17.953 -20.385 1.00 42.84 80 ARG A CA 1
ATOM 622 C C . ARG A 1 80 ? -2.039 -18.513 -18.985 1.00 42.84 80 ARG A C 1
ATOM 624 O O . ARG A 1 80 ? -1.214 -19.270 -18.487 1.00 42.84 80 ARG A O 1
ATOM 631 N N . VAL A 1 81 ? -3.154 -18.139 -18.356 1.00 45.38 81 VAL A N 1
ATOM 632 C CA . VAL A 1 81 ? -3.748 -18.976 -17.310 1.00 45.38 81 VAL A CA 1
ATOM 633 C C . VAL A 1 81 ? -4.118 -20.285 -17.999 1.00 45.38 81 VAL A C 1
ATOM 635 O O . VAL A 1 81 ? -5.136 -20.401 -18.680 1.00 45.38 81 VAL A O 1
ATOM 638 N N . GLY A 1 82 ? -3.221 -21.263 -17.911 1.00 42.59 82 GLY A N 1
ATOM 639 C CA . GLY A 1 82 ? -3.574 -22.644 -18.159 1.00 42.59 82 GLY A CA 1
ATOM 640 C C . GLY A 1 82 ? -4.531 -23.048 -17.053 1.00 42.59 82 GLY A C 1
ATOM 641 O O . GLY A 1 82 ? -4.097 -23.342 -15.944 1.00 42.59 82 GLY A O 1
ATOM 642 N N . TRP A 1 83 ? -5.830 -23.025 -17.336 1.00 48.53 83 TRP A N 1
ATOM 643 C CA . TRP A 1 83 ? -6.792 -23.783 -16.553 1.00 48.53 83 TRP A CA 1
ATOM 644 C C . TRP A 1 83 ? -6.284 -25.227 -16.494 1.00 48.53 83 TRP A C 1
ATOM 646 O O . TRP A 1 83 ? -6.308 -25.937 -17.501 1.00 48.53 83 TRP A O 1
ATOM 656 N N . VAL A 1 84 ? -5.771 -25.652 -15.338 1.00 51.62 84 VAL A N 1
ATOM 657 C CA . VAL A 1 84 ? -5.477 -27.064 -15.098 1.00 51.62 84 VAL A CA 1
ATOM 658 C C . VAL A 1 84 ? -6.829 -27.757 -15.038 1.00 51.62 84 VAL A C 1
ATOM 660 O O . VAL A 1 84 ? -7.562 -27.652 -14.059 1.00 51.62 84 VAL A O 1
ATOM 663 N N . THR A 1 85 ? -7.194 -28.414 -16.135 1.00 51.28 85 THR A N 1
ATOM 664 C CA . THR A 1 85 ? -8.339 -29.320 -16.141 1.00 51.28 85 THR A CA 1
ATOM 665 C C . THR A 1 85 ? -7.909 -30.550 -15.339 1.00 51.28 85 THR A C 1
ATOM 667 O O . THR A 1 85 ? -6.892 -31.148 -15.699 1.00 51.28 85 THR A O 1
ATOM 670 N N . PRO A 1 86 ? -8.600 -30.932 -14.249 1.00 56.88 86 PRO A N 1
ATOM 671 C CA . PRO A 1 86 ? -8.253 -32.152 -13.532 1.00 56.88 86 PRO A CA 1
ATOM 672 C C . PRO A 1 86 ? -8.392 -33.357 -14.480 1.00 56.88 86 PRO A C 1
ATOM 674 O O . PRO A 1 86 ? -9.308 -33.369 -15.314 1.00 56.88 86 PRO A O 1
ATOM 677 N N . PRO A 1 87 ? -7.498 -34.361 -14.401 1.00 60.53 87 PRO A N 1
ATOM 678 C CA . PRO A 1 87 ? -7.605 -35.544 -15.241 1.00 60.53 87 PRO A CA 1
ATOM 679 C C . PRO A 1 87 ? -8.956 -36.218 -14.987 1.00 60.53 87 PRO A C 1
ATOM 681 O O . PRO A 1 87 ? -9.319 -36.499 -13.844 1.00 60.53 87 PRO A O 1
ATOM 684 N N . ARG A 1 88 ? -9.723 -36.463 -16.057 1.00 55.09 88 ARG A N 1
ATOM 685 C CA . ARG A 1 88 ? -10.923 -37.300 -15.966 1.00 55.09 88 ARG A CA 1
ATOM 686 C C . ARG A 1 88 ? -10.478 -38.702 -15.558 1.00 55.09 88 ARG A C 1
ATOM 688 O O . ARG A 1 88 ? -9.675 -39.311 -16.262 1.00 55.09 88 ARG A O 1
ATOM 695 N N . GLY A 1 89 ? -10.991 -39.186 -14.430 1.00 64.44 89 GLY A N 1
ATOM 696 C CA . GLY A 1 89 ? -10.796 -40.569 -14.001 1.00 64.44 89 GLY A CA 1
ATOM 697 C C . GLY A 1 89 ? -11.335 -41.565 -15.041 1.00 64.44 89 GLY A C 1
ATOM 698 O O . GLY A 1 89 ? -12.209 -41.201 -15.838 1.00 64.44 89 GLY A O 1
ATOM 699 N N . PRO A 1 90 ? -10.797 -42.796 -15.079 1.00 67.38 90 PRO A N 1
ATOM 700 C CA . PRO A 1 90 ? -11.268 -43.830 -15.995 1.00 67.38 90 PRO A CA 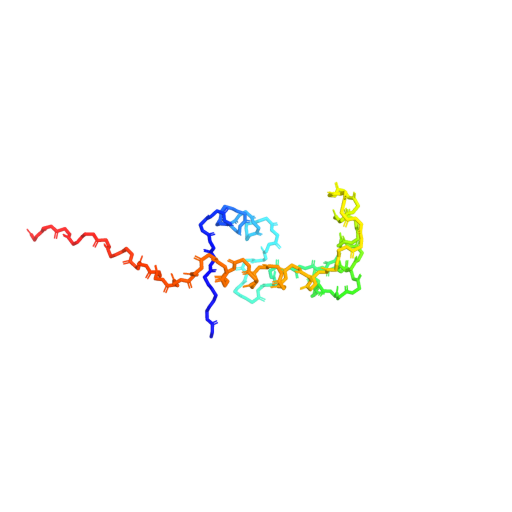1
ATOM 701 C C . PRO A 1 90 ? -12.704 -44.259 -15.651 1.00 67.38 90 PRO A C 1
ATOM 703 O O . PRO A 1 90 ? -13.122 -44.157 -14.498 1.00 67.38 90 PRO A O 1
ATOM 706 N N . ARG A 1 91 ? -13.448 -44.677 -16.686 1.00 53.88 91 ARG A N 1
ATOM 707 C CA . ARG A 1 91 ? -14.852 -45.115 -16.603 1.00 53.88 91 ARG A CA 1
ATOM 708 C C . ARG A 1 91 ? -15.011 -46.411 -15.822 1.00 53.88 91 ARG A C 1
ATOM 710 O O . ARG A 1 91 ? -14.109 -47.266 -15.960 1.00 53.88 91 ARG A O 1
#

pLDDT: mean 82.68, std 15.29, range [42.59, 95.81]

Organism: NCBI:txid135950